Protein AF-A0A7C3N4E6-F1 (afdb_monomer_lite)

Sequence (94 aa):
MPPKPSRKRQWQTMLNRRIRELVELAREIDPEAEANVFEPFEEEDAVLELLVTPEKSDEVYEAVLTRSTQIWWDDGFDIVVWVHEKKPEAVKGE

Secondary structure (DSSP, 8-state):
-PPPHHHHHHHHHHHHHHHHHHHHHHHHH-TT-EEEEESSBTTBSEEEEEEE-GGGHHHHHHHHHHHHHHHHHHH---EEEEEEEPPPP-----

Structure (mmCIF, N/CA/C/O backbone):
data_AF-A0A7C3N4E6-F1
#
_entry.id   AF-A0A7C3N4E6-F1
#
loop_
_atom_site.group_PDB
_atom_site.id
_atom_site.type_symbol
_atom_site.label_atom_id
_atom_site.label_alt_id
_atom_site.label_comp_id
_atom_site.label_asym_id
_atom_site.label_entity_id
_atom_site.label_seq_id
_atom_site.pdbx_PDB_ins_code
_atom_site.Cartn_x
_atom_site.Cartn_y
_atom_site.Cartn_z
_atom_site.occupancy
_atom_site.B_iso_or_equiv
_atom_site.auth_seq_id
_atom_site.auth_comp_id
_atom_site.auth_asym_id
_atom_site.auth_atom_id
_atom_site.pdbx_PDB_model_num
ATOM 1 N N . MET A 1 1 ? 24.422 1.913 -27.893 1.0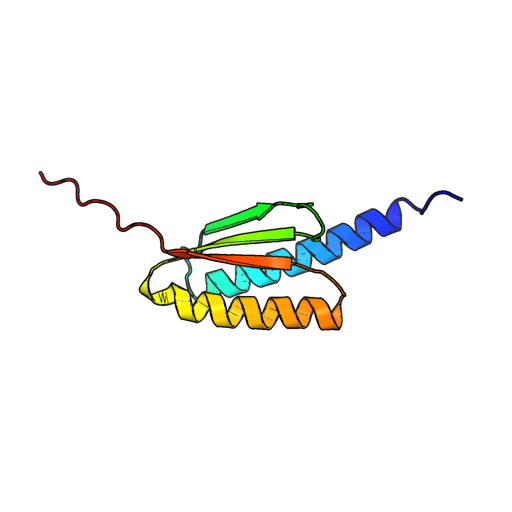0 46.03 1 MET A N 1
ATOM 2 C CA . MET A 1 1 ? 23.024 1.987 -28.374 1.00 46.03 1 MET A CA 1
ATOM 3 C C . MET A 1 1 ? 22.173 2.411 -27.181 1.00 46.03 1 MET A C 1
ATOM 5 O O . MET A 1 1 ? 22.201 1.679 -26.199 1.00 46.03 1 MET A O 1
ATOM 9 N N . PRO A 1 2 ? 21.532 3.593 -27.178 1.00 47.69 2 PRO A N 1
ATOM 10 C CA . PRO A 1 2 ? 20.721 4.018 -26.036 1.00 47.69 2 PRO A CA 1
ATOM 11 C C . PRO A 1 2 ? 19.556 3.030 -25.827 1.00 47.69 2 PRO A C 1
ATOM 13 O O . PRO A 1 2 ? 19.063 2.465 -26.812 1.00 47.69 2 PRO A O 1
ATOM 16 N N . PRO A 1 3 ? 19.127 2.765 -24.579 1.00 51.38 3 PRO A N 1
ATOM 17 C CA . PRO A 1 3 ? 18.025 1.846 -24.321 1.00 51.38 3 PRO A CA 1
ATOM 18 C C . PRO A 1 3 ? 16.760 2.339 -25.033 1.00 51.38 3 PRO A C 1
ATOM 20 O O . PRO A 1 3 ? 16.432 3.525 -25.007 1.00 51.38 3 PRO A O 1
ATOM 23 N N . LYS A 1 4 ? 16.060 1.424 -25.717 1.00 56.69 4 LYS A N 1
ATOM 24 C CA . LYS A 1 4 ? 14.864 1.754 -26.503 1.00 56.69 4 LYS A CA 1
ATOM 25 C C . LYS A 1 4 ? 13.797 2.365 -25.570 1.00 56.69 4 LYS A C 1
ATOM 27 O O . LYS A 1 4 ? 13.415 1.691 -24.611 1.00 56.69 4 LYS A O 1
ATOM 32 N N . PRO A 1 5 ? 13.258 3.567 -25.861 1.00 63.19 5 PRO A N 1
ATOM 33 C CA . PRO A 1 5 ? 12.249 4.257 -25.041 1.00 63.19 5 PRO A CA 1
ATOM 34 C C . PRO A 1 5 ? 11.015 3.414 -24.677 1.00 63.19 5 PRO A C 1
ATOM 36 O O . PRO A 1 5 ? 10.331 3.696 -23.696 1.00 63.19 5 PRO A O 1
ATOM 39 N N . SER A 1 6 ? 10.737 2.358 -25.447 1.00 72.62 6 SER A N 1
ATOM 40 C CA . SER A 1 6 ? 9.658 1.403 -25.195 1.00 72.62 6 SER A CA 1
ATOM 41 C C . SER A 1 6 ? 9.830 0.614 -23.895 1.00 72.62 6 SER A C 1
ATOM 43 O O . SER A 1 6 ? 8.838 0.361 -23.220 1.00 72.62 6 SER A O 1
ATOM 45 N N . ARG A 1 7 ? 11.067 0.264 -23.508 1.00 78.12 7 ARG A N 1
ATOM 46 C CA . ARG A 1 7 ? 11.327 -0.521 -22.289 1.00 78.12 7 ARG A CA 1
ATOM 47 C C . ARG A 1 7 ? 11.032 0.279 -21.026 1.00 78.12 7 ARG A C 1
ATOM 49 O O . ARG A 1 7 ? 10.396 -0.247 -20.126 1.00 78.12 7 ARG A O 1
ATOM 56 N N . LYS A 1 8 ? 11.408 1.563 -21.001 1.00 82.12 8 LYS A N 1
ATOM 57 C CA . LYS A 1 8 ? 11.110 2.460 -19.873 1.00 82.12 8 LYS A CA 1
ATOM 58 C C . LYS A 1 8 ? 9.603 2.663 -19.698 1.00 82.12 8 LYS A C 1
ATOM 60 O O . LYS A 1 8 ? 9.100 2.598 -18.586 1.00 82.12 8 LYS A O 1
ATOM 65 N N . ARG A 1 9 ? 8.867 2.851 -20.801 1.00 86.38 9 ARG A N 1
ATOM 66 C CA . ARG A 1 9 ? 7.398 2.968 -20.760 1.00 86.38 9 ARG A CA 1
ATOM 67 C C . ARG A 1 9 ? 6.725 1.686 -20.278 1.00 86.38 9 ARG A C 1
ATOM 69 O O . ARG A 1 9 ? 5.791 1.761 -19.489 1.00 86.38 9 ARG A O 1
ATOM 76 N N . GLN A 1 10 ? 7.192 0.529 -20.745 1.00 89.06 10 GLN A N 1
ATOM 77 C CA . GLN A 1 10 ? 6.667 -0.763 -20.309 1.00 89.06 10 GLN A CA 1
ATOM 78 C C . GLN A 1 10 ? 6.924 -0.988 -18.817 1.00 89.06 10 GLN A C 1
ATOM 80 O O . GLN A 1 10 ? 5.995 -1.333 -18.100 1.00 89.06 10 GLN A O 1
ATOM 85 N N . TRP A 1 11 ? 8.146 -0.722 -18.354 1.00 90.75 11 TRP A N 1
ATOM 86 C CA . TRP A 1 11 ? 8.514 -0.807 -16.943 1.00 90.75 11 TRP A CA 1
ATOM 87 C C . TRP A 1 11 ? 7.615 0.077 -16.071 1.00 90.75 11 TRP A C 1
ATOM 89 O O . TRP A 1 11 ? 6.940 -0.430 -15.184 1.00 90.75 11 TRP A O 1
ATOM 99 N N . GLN A 1 12 ? 7.459 1.353 -16.439 1.00 91.62 12 GLN A N 1
ATOM 100 C CA . GLN A 1 12 ? 6.575 2.288 -15.737 1.00 91.62 12 GLN A CA 1
ATOM 101 C C . GLN A 1 12 ? 5.106 1.839 -15.738 1.00 91.62 12 GLN A C 1
ATOM 103 O O . GLN A 1 12 ? 4.376 2.068 -14.779 1.00 91.62 12 GLN A O 1
ATOM 108 N N . THR A 1 13 ? 4.644 1.215 -16.823 1.00 94.38 13 THR A N 1
ATOM 109 C CA . THR A 1 13 ? 3.272 0.689 -16.910 1.00 94.38 13 THR A CA 1
ATOM 110 C C . THR A 1 13 ? 3.070 -0.480 -15.947 1.00 94.38 13 THR A C 1
ATOM 112 O O . THR A 1 13 ? 2.016 -0.583 -15.325 1.00 94.38 13 THR A O 1
ATOM 115 N N . MET A 1 14 ? 4.071 -1.354 -15.820 1.00 95.12 14 MET A N 1
ATOM 116 C CA . MET A 1 14 ? 4.030 -2.483 -14.892 1.00 95.12 14 MET A CA 1
ATOM 117 C C . MET A 1 14 ? 4.105 -2.007 -13.436 1.00 95.12 14 MET A C 1
ATOM 119 O O . MET A 1 14 ? 3.268 -2.432 -12.647 1.00 95.12 14 MET A O 1
ATOM 123 N N . LEU A 1 15 ? 4.990 -1.054 -13.116 1.00 95.44 15 LEU A N 1
ATOM 124 C CA . LEU A 1 15 ? 5.071 -0.440 -11.786 1.00 95.44 15 LEU A CA 1
ATOM 125 C C . LEU A 1 15 ? 3.725 0.172 -11.371 1.00 95.44 15 LEU A C 1
ATOM 127 O O . LEU A 1 15 ? 3.153 -0.202 -10.352 1.00 95.44 15 LEU A O 1
ATOM 131 N N . ASN A 1 16 ? 3.148 1.019 -12.230 1.00 96.19 16 ASN A N 1
ATOM 132 C CA . ASN A 1 16 ? 1.842 1.640 -11.985 1.00 96.19 16 ASN A CA 1
ATOM 133 C C . ASN A 1 16 ? 0.727 0.611 -11.753 1.00 96.19 16 ASN A C 1
ATOM 135 O O . ASN A 1 16 ? -0.202 0.858 -10.984 1.00 96.19 16 ASN A O 1
ATOM 139 N N . ARG A 1 17 ? 0.781 -0.538 -12.439 1.00 97.19 17 ARG A N 1
ATOM 140 C CA . ARG A 1 17 ? -0.189 -1.617 -12.231 1.00 97.19 17 ARG A CA 1
ATOM 141 C C . ARG A 1 17 ? -0.064 -2.197 -10.823 1.00 97.19 17 ARG A C 1
ATOM 143 O O . ARG A 1 17 ? -1.088 -2.442 -10.199 1.00 97.19 17 ARG A O 1
ATOM 150 N N . ARG A 1 18 ? 1.160 -2.400 -10.336 1.00 97.56 18 ARG A N 1
ATOM 151 C CA . ARG A 1 18 ? 1.415 -2.940 -8.994 1.00 97.56 18 ARG A CA 1
ATOM 152 C C . ARG A 1 18 ? 1.074 -1.959 -7.889 1.00 97.56 18 ARG A C 1
ATOM 154 O O . ARG A 1 18 ? 0.452 -2.351 -6.914 1.00 97.56 18 ARG A O 1
ATOM 161 N N . ILE A 1 19 ? 1.353 -0.678 -8.089 1.00 97.56 19 ILE A N 1
ATOM 162 C CA . ILE A 1 19 ? 0.928 0.362 -7.150 1.00 97.56 19 ILE A CA 1
ATOM 163 C C . ILE A 1 19 ? -0.599 0.416 -7.058 1.00 97.56 19 ILE A C 1
ATOM 165 O O . ILE A 1 19 ? -1.143 0.426 -5.959 1.00 97.56 19 ILE A O 1
ATOM 169 N N . ARG A 1 20 ? -1.313 0.382 -8.193 1.00 98.00 20 ARG A N 1
ATOM 170 C CA . ARG A 1 20 ? -2.786 0.324 -8.179 1.00 98.00 20 ARG A CA 1
ATOM 171 C C . ARG A 1 20 ? -3.314 -0.895 -7.446 1.00 98.00 20 ARG A C 1
ATOM 173 O O . ARG A 1 20 ? -4.261 -0.756 -6.691 1.00 98.00 20 ARG A O 1
ATOM 180 N N . GLU A 1 21 ? -2.690 -2.047 -7.647 1.00 98.12 21 GLU A N 1
ATOM 181 C CA . GLU A 1 21 ? -3.058 -3.277 -6.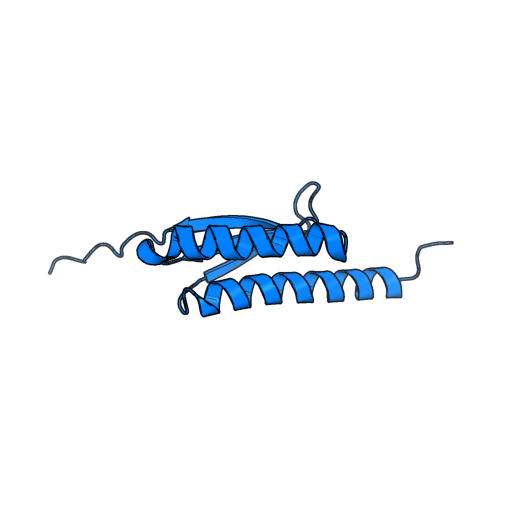954 1.00 98.12 21 GLU A CA 1
ATOM 182 C C . GLU A 1 21 ? -2.925 -3.144 -5.427 1.00 98.12 21 GLU A C 1
ATOM 184 O O . GLU A 1 21 ? -3.827 -3.549 -4.700 1.00 98.12 21 GLU A O 1
ATOM 189 N N . LEU A 1 22 ? -1.852 -2.515 -4.936 1.00 98.38 22 LEU A N 1
ATOM 190 C CA . LEU A 1 22 ? -1.682 -2.237 -3.505 1.00 98.38 22 LEU A CA 1
ATOM 191 C C . LEU A 1 22 ? -2.712 -1.223 -2.976 1.00 98.38 22 LEU A C 1
ATOM 193 O O . LEU A 1 22 ? -3.244 -1.401 -1.883 1.00 98.38 22 LEU A O 1
ATOM 197 N N . VAL A 1 23 ? -3.028 -0.184 -3.755 1.00 98.31 23 VAL A N 1
ATOM 198 C CA . VAL A 1 23 ? -4.056 0.814 -3.400 1.00 98.31 23 VAL A CA 1
ATOM 199 C C . VAL A 1 23 ? -5.454 0.192 -3.363 1.00 98.31 23 VAL A C 1
ATOM 201 O O . VAL A 1 23 ? -6.240 0.500 -2.471 1.00 98.31 23 VAL A O 1
ATOM 204 N N . GLU A 1 24 ? -5.783 -0.660 -4.333 1.00 98.44 24 GLU A N 1
ATOM 205 C CA . GLU A 1 24 ? -7.057 -1.382 -4.386 1.00 98.44 24 GLU A CA 1
ATOM 206 C C . GLU A 1 24 ? -7.187 -2.321 -3.185 1.00 98.44 24 GLU A C 1
ATOM 208 O O . GLU A 1 24 ? -8.202 -2.263 -2.499 1.00 98.44 24 GLU A O 1
ATOM 213 N N . LEU A 1 25 ? -6.132 -3.070 -2.851 1.00 98.44 25 LEU A N 1
ATOM 214 C CA . LEU A 1 25 ? -6.102 -3.929 -1.666 1.00 98.44 25 LEU A CA 1
ATOM 215 C C . LEU A 1 25 ? -6.335 -3.145 -0.365 1.00 98.44 25 LEU A C 1
ATOM 217 O O . LEU A 1 25 ? -7.142 -3.556 0.466 1.00 98.44 25 LEU A O 1
ATOM 221 N N . ALA A 1 26 ? -5.676 -1.994 -0.196 1.00 98.25 26 ALA A N 1
ATOM 222 C CA . ALA A 1 26 ? -5.905 -1.137 0.967 1.00 98.25 26 ALA A CA 1
ATOM 223 C C . ALA A 1 26 ? -7.370 -0.671 1.048 1.00 98.25 26 ALA A C 1
ATOM 225 O O . ALA A 1 26 ? -7.964 -0.690 2.123 1.00 98.25 26 ALA A O 1
ATOM 226 N N . ARG A 1 27 ? -7.975 -0.319 -0.095 1.00 98.19 27 ARG A N 1
ATOM 227 C CA . ARG A 1 27 ? -9.370 0.144 -0.188 1.00 98.19 27 ARG A CA 1
ATOM 228 C C . ARG A 1 27 ? -10.418 -0.951 -0.035 1.00 98.19 27 ARG A C 1
ATOM 230 O O . ARG A 1 27 ? -11.552 -0.661 0.334 1.00 98.19 27 ARG A O 1
AT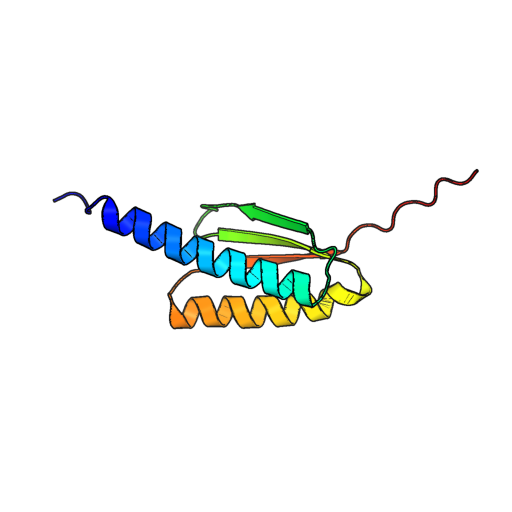OM 237 N N . GLU A 1 28 ? -10.070 -2.198 -0.326 1.00 98.38 28 GLU A N 1
ATOM 238 C CA . GLU A 1 28 ? -10.930 -3.346 -0.029 1.00 98.38 28 GLU A CA 1
ATOM 239 C C . GLU A 1 28 ? -11.088 -3.548 1.486 1.00 98.38 28 GLU A C 1
ATOM 241 O O . GLU A 1 28 ? -12.157 -3.955 1.942 1.00 98.38 28 GLU A O 1
ATOM 246 N N . ILE A 1 29 ? -10.047 -3.225 2.260 1.00 98.12 29 ILE A N 1
ATOM 247 C CA . ILE A 1 29 ? -10.019 -3.356 3.723 1.00 98.12 29 ILE A CA 1
ATOM 248 C C . ILE A 1 29 ? -10.582 -2.101 4.409 1.00 98.12 29 ILE A C 1
ATOM 250 O O . ILE A 1 29 ? -11.417 -2.211 5.313 1.00 98.12 29 ILE A O 1
ATOM 254 N N . ASP A 1 30 ? -10.142 -0.921 3.968 1.00 97.56 30 ASP A N 1
ATOM 255 C CA . ASP A 1 30 ? -10.627 0.392 4.396 1.00 97.56 30 ASP A CA 1
ATOM 256 C C . ASP A 1 30 ? -11.060 1.214 3.167 1.00 97.56 30 ASP A C 1
ATOM 258 O O . ASP A 1 30 ? -10.226 1.853 2.522 1.00 97.56 30 ASP A O 1
ATOM 262 N N . PRO A 1 31 ? -12.364 1.250 2.830 1.00 96.81 31 PRO A N 1
ATOM 263 C CA . PRO A 1 31 ? -12.874 2.007 1.684 1.00 96.81 31 PRO A CA 1
ATOM 264 C C . PRO A 1 31 ? -12.552 3.505 1.708 1.00 96.81 31 PRO A C 1
ATOM 266 O O . PRO A 1 31 ? -12.590 4.151 0.656 1.00 96.81 31 PRO A O 1
ATOM 269 N N . GLU A 1 32 ? -12.245 4.064 2.881 1.00 94.50 32 GLU A N 1
ATOM 270 C CA . GLU A 1 32 ? -11.867 5.465 3.040 1.00 94.50 32 GLU A CA 1
ATOM 271 C C . GLU A 1 32 ? -10.352 5.686 2.932 1.00 94.50 32 GLU A C 1
ATOM 273 O O . GLU A 1 32 ? -9.910 6.831 3.047 1.00 94.50 32 GLU A O 1
ATOM 278 N N . ALA A 1 33 ? -9.555 4.643 2.683 1.00 96.94 33 ALA A N 1
ATOM 279 C CA . ALA A 1 33 ? -8.105 4.739 2.581 1.00 96.94 33 ALA A CA 1
ATOM 280 C C . ALA A 1 33 ? -7.665 5.775 1.531 1.00 96.94 33 ALA A C 1
ATOM 282 O O . ALA A 1 33 ? -7.990 5.703 0.332 1.00 96.94 33 ALA A O 1
ATOM 283 N N . GLU A 1 34 ? -6.867 6.734 1.991 1.00 97.50 34 GLU A N 1
ATOM 284 C CA . GLU A 1 34 ? -6.204 7.722 1.148 1.00 97.50 34 GLU A CA 1
ATOM 285 C C . GLU A 1 34 ? -4.814 7.207 0.788 1.00 97.50 34 GLU A C 1
ATOM 287 O O . GLU A 1 34 ? -4.130 6.624 1.623 1.00 97.50 34 GLU A O 1
ATOM 292 N N . ALA A 1 35 ? -4.402 7.410 -0.461 1.00 97.06 35 ALA A N 1
ATOM 293 C CA . ALA A 1 35 ? -3.136 6.905 -0.972 1.00 97.06 35 ALA A CA 1
ATOM 294 C C . ALA A 1 35 ? -2.347 8.030 -1.640 1.00 97.06 35 ALA A C 1
ATOM 296 O O . ALA A 1 35 ? -2.842 8.648 -2.588 1.00 97.06 35 ALA A O 1
ATOM 297 N N . ASN A 1 36 ? -1.115 8.240 -1.184 1.00 96.62 36 ASN A N 1
ATOM 298 C CA . ASN A 1 36 ? -0.129 9.096 -1.831 1.00 96.62 36 ASN A CA 1
ATOM 299 C C . ASN A 1 36 ? 0.984 8.221 -2.405 1.00 96.62 36 ASN A C 1
ATOM 301 O O . ASN A 1 36 ? 1.462 7.291 -1.761 1.00 96.62 36 ASN A O 1
ATOM 305 N N . VAL A 1 37 ? 1.385 8.521 -3.637 1.00 95.94 37 VAL A N 1
ATOM 306 C CA . VAL A 1 37 ? 2.402 7.756 -4.359 1.00 95.94 37 VAL A CA 1
ATOM 307 C C . VAL A 1 37 ? 3.547 8.688 -4.721 1.00 95.94 37 VAL A C 1
ATOM 309 O O . VAL A 1 37 ? 3.324 9.732 -5.341 1.00 95.94 37 VAL A O 1
ATOM 312 N N . PHE A 1 38 ? 4.765 8.297 -4.360 1.00 93.00 38 PHE A N 1
ATOM 313 C CA . PHE A 1 38 ? 5.986 9.041 -4.651 1.00 93.00 38 PHE A CA 1
ATOM 314 C C . PHE A 1 38 ? 6.883 8.207 -5.572 1.00 93.00 38 PHE A C 1
ATOM 316 O O . PHE A 1 38 ? 7.334 7.129 -5.192 1.00 93.00 38 PHE A O 1
ATOM 323 N N . GLU A 1 39 ? 7.118 8.701 -6.794 1.00 87.31 39 GLU A N 1
ATOM 324 C CA . GLU A 1 39 ? 7.854 7.995 -7.851 1.00 87.31 39 GLU A CA 1
ATOM 325 C C . GLU A 1 39 ? 8.735 8.945 -8.692 1.00 87.31 39 GLU A C 1
ATOM 327 O O . GLU A 1 39 ? 8.233 9.965 -9.186 1.00 87.31 39 GLU A O 1
ATOM 332 N N . PRO A 1 40 ? 10.001 8.580 -8.987 1.00 80.88 40 PRO A N 1
ATOM 333 C CA . PRO A 1 40 ? 10.845 7.668 -8.204 1.00 80.88 40 PRO A CA 1
ATOM 334 C C . PRO A 1 40 ? 11.189 8.297 -6.841 1.00 80.88 40 PRO A C 1
ATOM 336 O O . PRO A 1 40 ? 11.206 9.527 -6.725 1.00 80.88 40 PRO A O 1
ATOM 339 N N . PHE A 1 41 ? 11.490 7.482 -5.832 1.00 77.62 41 PHE A N 1
ATOM 340 C CA . PHE A 1 41 ? 11.885 7.955 -4.504 1.00 77.62 41 PHE A CA 1
ATOM 341 C C . PHE A 1 41 ? 13.226 7.326 -4.124 1.00 77.62 41 PHE A C 1
ATOM 343 O O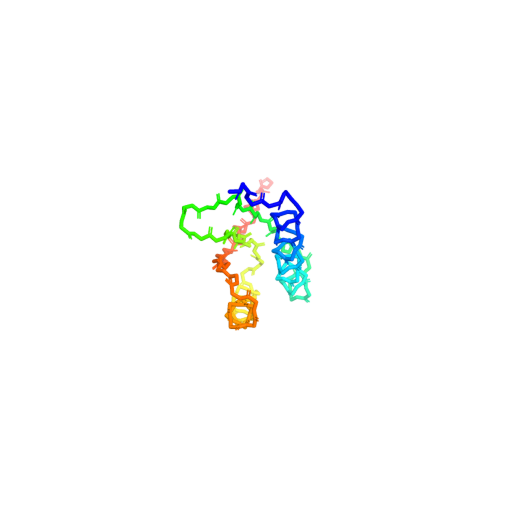 . PHE A 1 41 ? 13.337 6.116 -4.152 1.00 77.62 41 PHE A O 1
ATOM 350 N N . GLU A 1 42 ? 14.235 8.155 -3.841 1.00 83.75 42 GLU A N 1
ATOM 351 C CA . GLU A 1 42 ? 15.602 7.737 -3.479 1.00 83.75 42 GLU A CA 1
ATOM 352 C C . GLU A 1 42 ? 16.178 6.559 -4.299 1.00 83.75 42 GLU A C 1
ATOM 354 O O . GLU A 1 42 ? 16.533 6.758 -5.469 1.00 83.75 42 GLU A O 1
ATOM 359 N N . GLU A 1 43 ? 16.338 5.385 -3.678 1.00 87.12 43 GLU A N 1
ATOM 360 C CA . GLU A 1 43 ? 16.887 4.160 -4.283 1.00 87.12 43 GLU A CA 1
ATOM 361 C C . GLU A 1 43 ? 15.786 3.161 -4.680 1.00 87.12 43 GLU A C 1
ATOM 363 O O . GLU A 1 43 ? 16.061 2.192 -5.391 1.00 87.12 43 GLU A O 1
ATOM 368 N N . GLU A 1 44 ? 14.549 3.420 -4.262 1.00 90.31 44 GLU A N 1
ATOM 369 C CA . GLU A 1 44 ? 13.376 2.591 -4.478 1.00 90.31 44 GLU A CA 1
ATOM 370 C C . GLU A 1 44 ? 12.630 2.950 -5.770 1.00 90.31 44 GLU A C 1
ATOM 372 O O . GLU A 1 44 ? 12.738 4.046 -6.340 1.00 90.31 44 GLU A O 1
ATOM 377 N N . ASP A 1 45 ? 11.805 2.013 -6.238 1.00 92.69 45 ASP A N 1
ATOM 378 C CA . ASP A 1 45 ? 10.980 2.253 -7.418 1.00 92.69 45 ASP A CA 1
ATOM 379 C C . ASP A 1 45 ? 9.795 3.166 -7.086 1.00 92.69 45 ASP A C 1
ATOM 381 O O . ASP A 1 45 ? 9.417 4.007 -7.911 1.00 92.69 45 ASP A O 1
ATOM 385 N N . ALA A 1 46 ? 9.221 3.017 -5.885 1.00 95.75 46 ALA A N 1
ATOM 386 C CA . ALA A 1 46 ? 8.130 3.846 -5.383 1.00 95.75 46 ALA A CA 1
ATOM 387 C C . ALA A 1 46 ? 7.974 3.777 -3.854 1.00 95.75 46 ALA A C 1
ATOM 389 O O . ALA A 1 46 ? 8.252 2.753 -3.231 1.00 95.75 46 ALA A O 1
ATOM 390 N N . VAL A 1 47 ? 7.393 4.830 -3.275 1.00 96.50 47 VAL A N 1
ATOM 391 C CA . VAL A 1 47 ? 6.802 4.795 -1.927 1.00 96.50 47 VAL A CA 1
ATOM 392 C C . VAL A 1 47 ? 5.290 4.963 -2.043 1.00 96.50 47 VAL A C 1
ATOM 394 O O . VAL A 1 47 ? 4.809 5.909 -2.674 1.00 96.50 47 VAL A O 1
ATOM 397 N N . LEU A 1 48 ? 4.546 4.052 -1.420 1.00 97.44 48 LEU A N 1
ATOM 398 C CA . LEU A 1 48 ? 3.104 4.132 -1.227 1.00 97.44 48 LEU A CA 1
ATOM 399 C C . LEU A 1 48 ? 2.814 4.482 0.235 1.00 97.44 48 LEU A C 1
ATOM 401 O O . LEU A 1 48 ? 2.994 3.658 1.129 1.00 97.44 48 LEU A O 1
ATOM 405 N N . GLU A 1 49 ? 2.335 5.697 0.462 1.00 97.81 49 GLU A N 1
ATOM 406 C CA . GLU A 1 49 ? 1.846 6.151 1.760 1.00 97.81 49 GLU A CA 1
ATOM 407 C C . GLU A 1 49 ? 0.321 5.999 1.807 1.00 97.81 49 GLU A C 1
ATOM 409 O O . GLU A 1 49 ? -0.392 6.481 0.924 1.00 97.81 49 GLU A O 1
ATOM 414 N N . LEU A 1 50 ? -0.178 5.332 2.843 1.00 98.00 50 LEU A N 1
ATOM 415 C CA . LEU A 1 50 ? -1.591 5.065 3.076 1.00 98.00 50 LEU A CA 1
ATOM 416 C C . LEU A 1 50 ? -2.038 5.733 4.375 1.00 98.00 50 LEU A C 1
ATOM 418 O O . LEU A 1 50 ? -1.438 5.500 5.423 1.00 98.00 50 LEU A O 1
ATOM 422 N N . LEU A 1 51 ? -3.116 6.516 4.319 1.00 97.88 51 LEU A N 1
ATOM 423 C CA . LEU A 1 51 ? -3.818 6.994 5.509 1.00 97.88 51 LEU A CA 1
ATOM 424 C C . LEU A 1 51 ? -5.128 6.231 5.669 1.00 97.88 51 LEU A C 1
ATOM 426 O O . LEU A 1 51 ? -6.006 6.315 4.805 1.00 97.88 51 LEU A O 1
ATOM 430 N N . VAL A 1 52 ? -5.265 5.524 6.785 1.00 97.44 52 VAL A N 1
ATOM 431 C CA . VAL A 1 52 ? -6.368 4.587 7.041 1.00 97.44 52 VAL A CA 1
ATOM 432 C C . VAL A 1 52 ? -7.019 4.827 8.395 1.00 97.44 52 VAL A C 1
ATOM 434 O O . VAL A 1 52 ? -6.452 5.504 9.260 1.00 97.44 52 VAL A O 1
ATOM 437 N N . THR A 1 53 ? -8.223 4.301 8.597 1.00 95.62 53 THR A N 1
ATOM 438 C CA . THR A 1 53 ? -8.861 4.358 9.916 1.00 95.62 53 THR A CA 1
ATOM 439 C C . THR A 1 53 ? -8.046 3.556 10.944 1.00 95.62 53 THR A C 1
ATOM 441 O O . THR A 1 53 ? -7.494 2.503 10.605 1.00 95.62 53 THR A O 1
ATOM 444 N N . PRO A 1 54 ? -7.950 4.015 12.209 1.00 95.25 54 PRO A N 1
ATOM 445 C CA . PRO A 1 54 ? -7.159 3.331 13.235 1.00 95.25 54 PRO A CA 1
ATOM 446 C C . PRO A 1 54 ? -7.525 1.852 13.404 1.00 95.25 54 PRO A C 1
ATOM 448 O O . PRO A 1 54 ? -6.654 1.001 13.552 1.00 95.25 54 PRO A O 1
ATOM 451 N N . GLU A 1 55 ? -8.812 1.516 13.295 1.00 95.38 55 GLU A N 1
ATOM 452 C CA . GLU A 1 55 ? -9.317 0.146 13.444 1.00 95.38 55 GLU A CA 1
ATOM 453 C C . GLU A 1 55 ? -8.848 -0.796 12.326 1.00 95.38 55 GLU A C 1
ATOM 455 O O . GLU A 1 55 ? -8.947 -2.015 12.468 1.00 95.38 55 GLU A O 1
ATOM 460 N N . LYS A 1 56 ? -8.382 -0.234 11.206 1.00 97.06 56 LYS A N 1
ATOM 461 C CA . LYS A 1 56 ? -7.954 -0.956 10.006 1.00 97.06 56 LYS A CA 1
ATOM 462 C C . LYS A 1 56 ? -6.452 -0.905 9.763 1.00 97.06 56 LYS A C 1
ATOM 464 O O . LYS A 1 56 ? -5.976 -1.643 8.906 1.00 97.06 56 LYS A O 1
ATOM 469 N N . SER A 1 57 ? -5.714 -0.109 10.536 1.00 96.00 57 SER A N 1
ATOM 470 C CA . SER A 1 57 ? -4.271 0.113 10.386 1.00 96.00 57 SER A CA 1
ATOM 471 C C . SER A 1 57 ? -3.467 -1.185 10.277 1.00 96.00 57 SER A C 1
ATOM 473 O O . SER A 1 57 ? -2.821 -1.424 9.256 1.00 96.00 57 SER A O 1
ATOM 475 N N . ASP A 1 58 ? -3.586 -2.070 11.269 1.00 97.00 58 ASP A N 1
ATOM 476 C CA . ASP A 1 58 ? -2.833 -3.330 11.307 1.00 97.00 58 ASP A CA 1
ATOM 477 C C . ASP A 1 58 ? -3.234 -4.280 10.166 1.00 97.00 58 ASP A C 1
ATOM 479 O O . ASP A 1 58 ? -2.383 -4.904 9.533 1.00 97.00 58 ASP A O 1
ATOM 483 N N . GLU A 1 59 ? -4.537 -4.373 9.873 1.00 98.19 59 GLU A N 1
ATOM 484 C CA . GLU A 1 59 ? -5.074 -5.240 8.815 1.00 98.19 59 GLU A CA 1
ATOM 485 C C . GLU A 1 59 ? -4.575 -4.796 7.430 1.00 98.19 59 GLU A C 1
ATOM 487 O O . GLU A 1 59 ? -4.130 -5.625 6.631 1.00 98.19 59 GLU A O 1
ATOM 492 N N . VAL A 1 60 ? -4.591 -3.485 7.164 1.00 98.12 60 VAL A N 1
ATOM 493 C CA . VAL A 1 60 ? -4.060 -2.902 5.925 1.00 98.12 60 VAL A CA 1
ATOM 494 C C . VAL A 1 60 ? -2.549 -3.092 5.845 1.00 98.12 60 VAL A C 1
ATOM 496 O O . VAL A 1 60 ? -2.055 -3.518 4.801 1.00 98.12 60 VAL A O 1
ATOM 499 N N . TYR A 1 61 ? -1.813 -2.808 6.922 1.00 97.69 61 TYR A N 1
ATOM 500 C CA . TYR A 1 61 ? -0.357 -2.936 6.939 1.00 97.69 61 TYR A CA 1
ATOM 501 C C . TYR A 1 61 ? 0.089 -4.352 6.575 1.00 97.69 61 TYR A C 1
ATOM 503 O O . TYR A 1 61 ? 0.857 -4.522 5.628 1.00 97.69 61 TYR A O 1
ATOM 511 N N . GLU A 1 62 ? -0.443 -5.371 7.248 1.00 98.25 62 GLU A N 1
ATOM 512 C CA . GLU A 1 62 ? -0.057 -6.764 7.002 1.00 98.25 62 GLU A CA 1
ATOM 513 C C . GLU A 1 62 ? -0.414 -7.226 5.582 1.00 98.25 62 GLU A C 1
ATOM 515 O O . GLU A 1 62 ? 0.401 -7.864 4.901 1.00 98.25 62 GLU A O 1
ATOM 520 N N . ALA A 1 63 ? -1.609 -6.876 5.093 1.00 98.31 63 ALA A N 1
ATOM 521 C CA . ALA A 1 63 ? -2.052 -7.260 3.756 1.00 98.31 63 ALA A CA 1
ATOM 522 C C . ALA A 1 63 ? -1.192 -6.610 2.660 1.00 98.31 63 ALA A C 1
ATOM 524 O O . ALA A 1 63 ? -0.708 -7.294 1.749 1.00 98.31 63 ALA A O 1
ATOM 525 N N . VAL A 1 64 ? -0.969 -5.298 2.761 1.00 98.00 64 VAL A N 1
ATOM 526 C CA . VAL A 1 64 ? -0.234 -4.527 1.753 1.00 98.00 64 VAL A CA 1
ATOM 527 C C . VAL A 1 64 ? 1.261 -4.856 1.801 1.00 98.00 64 VAL A C 1
ATOM 529 O O . VAL A 1 64 ? 1.855 -5.042 0.740 1.00 98.00 64 VAL A O 1
ATOM 532 N N . LEU A 1 65 ? 1.856 -5.040 2.987 1.00 97.62 65 LEU A N 1
ATOM 533 C CA . LEU A 1 65 ? 3.251 -5.479 3.143 1.00 97.62 65 LEU A CA 1
ATOM 534 C C . LEU A 1 65 ? 3.485 -6.879 2.563 1.00 97.62 65 LEU A C 1
ATOM 536 O O . LEU A 1 65 ? 4.478 -7.131 1.871 1.00 97.62 65 LEU A O 1
ATOM 540 N N . THR A 1 66 ? 2.560 -7.807 2.821 1.00 98.19 66 THR A N 1
ATOM 541 C CA . THR A 1 66 ? 2.635 -9.156 2.249 1.00 98.19 66 THR A CA 1
ATOM 542 C C . T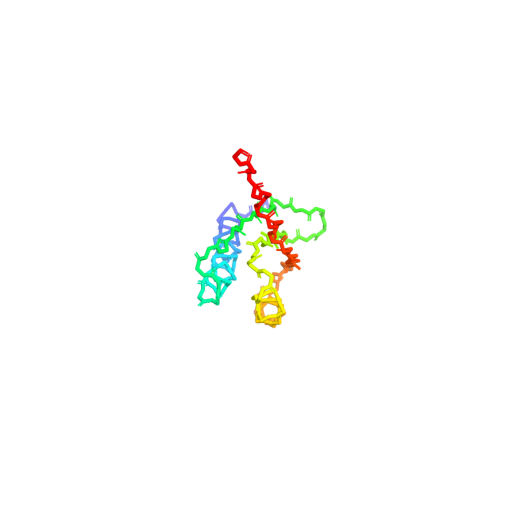HR A 1 66 ? 2.614 -9.083 0.725 1.00 98.19 66 THR A C 1
ATOM 544 O O . THR A 1 66 ? 3.411 -9.748 0.053 1.00 98.19 66 THR A O 1
ATOM 547 N N . ARG A 1 67 ? 1.728 -8.255 0.158 1.00 98.19 67 ARG A N 1
ATOM 548 C CA . ARG A 1 67 ? 1.601 -8.141 -1.294 1.00 98.19 67 ARG A CA 1
ATOM 549 C C . ARG A 1 67 ? 2.775 -7.400 -1.935 1.00 98.19 67 ARG A C 1
ATOM 551 O O . ARG A 1 67 ? 3.229 -7.839 -2.990 1.00 98.19 67 ARG A O 1
ATOM 558 N N . SER A 1 68 ? 3.301 -6.344 -1.312 1.00 97.50 68 SER A N 1
ATOM 559 C CA . SER A 1 68 ? 4.479 -5.624 -1.820 1.00 97.50 68 SER A CA 1
ATOM 560 C C . SER A 1 68 ? 5.711 -6.526 -1.849 1.00 97.50 68 SER A C 1
ATOM 562 O O . SER A 1 68 ? 6.418 -6.572 -2.854 1.00 97.50 68 SER A O 1
ATOM 564 N N . THR A 1 69 ? 5.892 -7.357 -0.820 1.00 97.56 69 THR A N 1
ATOM 565 C CA . THR A 1 69 ? 6.957 -8.366 -0.791 1.00 97.56 69 THR A CA 1
ATOM 566 C C . THR A 1 69 ? 6.822 -9.347 -1.958 1.00 97.56 69 THR A C 1
ATOM 568 O O . THR A 1 69 ? 7.804 -9.644 -2.631 1.00 97.56 69 THR A O 1
ATOM 571 N N . GLN A 1 70 ? 5.613 -9.841 -2.247 1.00 97.94 70 GLN A N 1
ATOM 572 C CA . GLN A 1 70 ? 5.385 -10.728 -3.398 1.00 97.94 70 GLN A CA 1
ATOM 573 C C . GLN A 1 70 ? 5.691 -10.042 -4.733 1.00 97.94 70 GLN A C 1
ATOM 575 O O . GLN A 1 70 ? 6.302 -10.654 -5.601 1.00 97.94 70 GLN A O 1
ATOM 580 N N . ILE A 1 71 ? 5.312 -8.772 -4.890 1.00 97.56 71 ILE A N 1
ATOM 581 C CA . ILE A 1 71 ? 5.626 -7.978 -6.085 1.00 97.56 71 ILE A CA 1
ATOM 582 C C . ILE A 1 71 ? 7.141 -7.870 -6.293 1.00 97.56 71 ILE A C 1
ATOM 584 O O . ILE A 1 71 ? 7.614 -8.011 -7.424 1.00 97.56 71 ILE A O 1
ATOM 588 N N . TRP A 1 72 ? 7.900 -7.680 -5.213 1.00 96.19 72 TRP A N 1
ATOM 589 C CA . TRP A 1 72 ? 9.356 -7.666 -5.278 1.00 96.19 72 TRP A CA 1
ATOM 590 C C . TRP A 1 72 ? 9.923 -9.010 -5.758 1.00 96.19 72 TRP A C 1
ATOM 592 O O . TRP A 1 72 ? 10.767 -9.034 -6.651 1.00 96.19 72 TRP A O 1
ATOM 602 N N . TRP A 1 73 ? 9.413 -10.137 -5.252 1.00 97.00 73 TRP A N 1
ATOM 603 C CA . TRP A 1 73 ? 9.840 -11.469 -5.704 1.00 97.00 73 TRP A CA 1
ATOM 604 C C . TRP A 1 73 ? 9.450 -11.788 -7.153 1.00 97.00 73 TRP A C 1
ATOM 606 O O . TRP A 1 73 ? 10.251 -12.375 -7.882 1.00 97.00 73 TRP A O 1
ATOM 616 N N . ASP A 1 74 ? 8.231 -11.431 -7.559 1.00 95.75 74 ASP A N 1
ATOM 617 C CA . ASP A 1 74 ? 7.661 -11.821 -8.853 1.00 95.75 74 ASP A CA 1
ATOM 618 C C . ASP A 1 74 ? 8.162 -10.932 -10.000 1.00 95.75 74 ASP A C 1
ATOM 620 O O . ASP A 1 74 ? 8.531 -11.429 -11.069 1.00 95.75 74 ASP A O 1
ATOM 624 N N . ASP A 1 75 ? 8.179 -9.616 -9.781 1.00 93.50 75 ASP A N 1
ATOM 625 C CA . ASP A 1 75 ? 8.424 -8.619 -10.826 1.00 93.50 75 ASP A CA 1
ATOM 626 C C . ASP A 1 75 ? 9.696 -7.790 -10.597 1.00 93.50 75 ASP A C 1
ATOM 628 O O . ASP A 1 75 ? 10.144 -7.098 -11.516 1.00 93.50 75 ASP A O 1
ATOM 632 N N . GLY A 1 76 ? 10.288 -7.859 -9.400 1.00 94.62 76 GLY A N 1
ATOM 633 C CA . GLY A 1 76 ? 11.497 -7.116 -9.044 1.00 94.62 76 GLY A CA 1
ATOM 634 C C . GLY A 1 76 ? 11.266 -5.645 -8.709 1.00 94.62 76 GLY A C 1
ATOM 635 O O . GLY A 1 76 ? 12.240 -4.900 -8.716 1.00 94.62 76 GLY A O 1
ATOM 636 N N . PHE A 1 77 ? 10.021 -5.221 -8.456 1.00 96.06 77 PHE A N 1
ATOM 637 C CA . PHE A 1 77 ? 9.731 -3.843 -8.050 1.00 96.06 77 PHE A CA 1
ATOM 638 C C . PHE A 1 77 ? 9.906 -3.662 -6.547 1.00 96.06 77 PHE A C 1
ATOM 640 O O . PHE A 1 77 ? 9.262 -4.369 -5.769 1.00 96.06 77 PHE A O 1
ATOM 647 N N . ASP A 1 78 ? 10.725 -2.692 -6.155 1.00 95.38 78 ASP A N 1
ATOM 648 C CA . ASP A 1 78 ? 10.891 -2.294 -4.759 1.00 95.38 78 ASP A CA 1
ATOM 649 C C . ASP A 1 78 ? 9.921 -1.155 -4.418 1.00 95.38 78 ASP A C 1
ATOM 651 O O . ASP A 1 78 ? 10.155 0.012 -4.744 1.00 95.38 78 ASP A O 1
ATOM 655 N N . ILE A 1 79 ? 8.770 -1.521 -3.844 1.00 96.75 79 ILE A N 1
ATOM 656 C CA . ILE A 1 79 ? 7.712 -0.586 -3.449 1.00 96.75 79 ILE A CA 1
ATOM 657 C C . ILE A 1 79 ? 7.619 -0.578 -1.926 1.00 96.75 79 ILE A C 1
ATOM 659 O O . ILE A 1 79 ? 7.082 -1.512 -1.320 1.00 96.75 79 ILE A O 1
ATOM 663 N N . VAL A 1 80 ? 8.090 0.501 -1.312 1.00 95.19 80 VAL A N 1
ATOM 664 C CA . VAL A 1 80 ? 7.989 0.705 0.135 1.00 95.19 80 VAL A CA 1
ATOM 665 C C . VAL A 1 80 ? 6.569 1.125 0.493 1.00 95.19 80 VAL A C 1
ATOM 667 O O . VAL A 1 80 ? 5.956 1.949 -0.183 1.00 95.19 80 VAL A O 1
ATOM 670 N N . VAL A 1 81 ? 6.038 0.554 1.573 1.00 96.06 81 VAL A N 1
ATOM 671 C CA . VAL A 1 81 ? 4.670 0.795 2.040 1.00 96.06 81 VAL A CA 1
ATOM 672 C C . VAL A 1 81 ? 4.723 1.431 3.419 1.00 96.06 81 VAL A C 1
ATOM 674 O O . VAL A 1 81 ? 5.255 0.833 4.356 1.00 96.06 81 VAL A O 1
ATOM 677 N N . TRP A 1 82 ? 4.135 2.615 3.555 1.00 96.69 82 TRP A N 1
ATOM 678 C CA . TRP A 1 82 ? 3.928 3.284 4.836 1.00 96.69 82 TRP A CA 1
ATOM 679 C C . TRP A 1 82 ? 2.439 3.376 5.126 1.00 96.69 82 TRP A C 1
ATOM 681 O O . TRP A 1 82 ? 1.671 3.858 4.301 1.00 96.69 82 TRP A O 1
ATOM 691 N N . VAL A 1 83 ? 2.034 2.913 6.306 1.00 97.00 83 VAL A N 1
ATOM 692 C CA . VAL A 1 83 ? 0.645 2.986 6.765 1.00 97.00 83 VAL A CA 1
ATOM 693 C C . VAL A 1 83 ? 0.584 3.902 7.977 1.00 97.00 83 VAL A C 1
ATOM 695 O 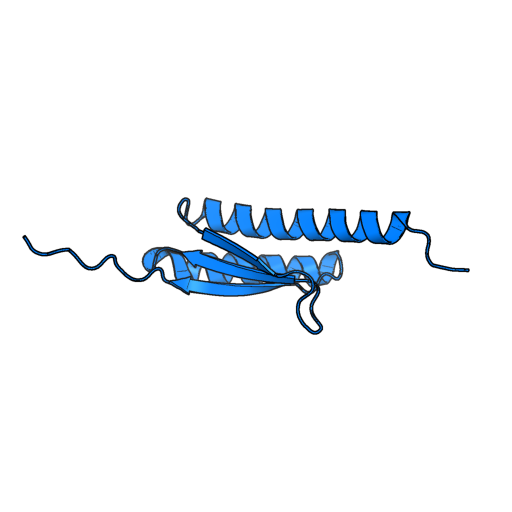O . VAL A 1 83 ? 1.350 3.754 8.932 1.00 97.00 83 VAL A O 1
ATOM 698 N N . HIS A 1 84 ? -0.315 4.875 7.916 1.00 96.56 84 HIS A N 1
ATOM 699 C CA . HIS A 1 84 ? -0.540 5.871 8.947 1.00 96.56 84 HIS A CA 1
ATOM 700 C C . HIS A 1 84 ? -2.013 5.903 9.333 1.00 96.56 84 HIS A C 1
ATOM 702 O O . HIS A 1 84 ? -2.906 5.823 8.491 1.00 96.56 84 HIS A O 1
ATOM 708 N N . GLU A 1 85 ? -2.273 6.083 10.621 1.00 96.31 85 GLU A N 1
ATOM 709 C CA . GLU A 1 85 ? -3.628 6.281 11.115 1.00 96.31 85 GLU A CA 1
ATOM 710 C C . GLU A 1 85 ? -4.094 7.711 10.833 1.00 96.31 85 GLU A C 1
ATOM 712 O O . GLU A 1 85 ? -3.385 8.693 11.100 1.00 96.31 85 GLU A O 1
ATOM 717 N N . LYS A 1 86 ? -5.324 7.849 10.335 1.00 91.62 86 LYS A N 1
ATOM 718 C CA . LYS A 1 86 ? -6.002 9.141 10.267 1.00 91.62 86 LYS A CA 1
ATOM 719 C C . LYS A 1 86 ? -6.150 9.693 11.681 1.00 91.62 86 LYS A C 1
ATOM 721 O O . LYS A 1 86 ? -6.594 9.006 12.600 1.00 91.62 86 LYS A O 1
ATOM 726 N N . LYS A 1 87 ? -5.807 10.971 11.860 1.00 81.31 87 LYS A N 1
ATOM 727 C CA . LYS A 1 87 ? -6.086 11.653 13.127 1.00 81.31 87 LYS A CA 1
ATOM 728 C C . LYS A 1 87 ? -7.604 11.703 13.321 1.00 81.31 87 LYS A C 1
ATOM 730 O O . LYS A 1 87 ? -8.291 12.089 12.375 1.00 81.31 87 LYS A O 1
ATOM 735 N N . PRO A 1 88 ? -8.127 11.383 14.517 1.00 63.72 88 PRO A N 1
ATOM 736 C CA . PRO A 1 88 ? -9.544 11.561 14.787 1.00 63.72 88 PRO A CA 1
ATOM 737 C C . PRO A 1 88 ? -9.903 13.030 14.553 1.00 63.72 88 PRO A C 1
ATOM 739 O O . PRO A 1 88 ? -9.208 13.926 15.047 1.00 63.72 88 PRO A O 1
ATOM 742 N N . GLU A 1 89 ? -10.956 13.284 13.773 1.00 61.34 89 GLU A N 1
ATOM 743 C CA . GLU A 1 89 ? -11.463 14.641 13.602 1.00 61.34 89 GLU A CA 1
ATOM 744 C C . GLU A 1 89 ? -11.779 15.201 14.990 1.00 61.34 89 GLU A C 1
ATOM 746 O O . GLU A 1 89 ? -12.572 14.639 15.748 1.00 61.34 89 GLU A O 1
ATOM 751 N N . ALA A 1 90 ? -11.109 16.293 15.361 1.00 51.47 90 ALA A N 1
ATOM 752 C CA . ALA A 1 90 ? -11.412 16.981 16.600 1.00 51.47 90 ALA A CA 1
ATOM 753 C C . ALA A 1 90 ? -12.878 17.419 16.533 1.00 51.47 90 ALA A C 1
ATOM 755 O O . ALA A 1 90 ? -13.232 18.265 15.709 1.00 51.47 90 ALA A O 1
ATOM 756 N N . VAL A 1 91 ? -13.720 16.837 17.390 1.00 52.00 91 VAL A N 1
ATOM 757 C CA . VAL A 1 91 ? -15.105 17.269 17.575 1.00 52.00 91 VAL A CA 1
ATOM 758 C C . VAL A 1 91 ? -15.062 18.768 17.855 1.00 52.00 91 VAL A C 1
ATOM 760 O O . VAL A 1 91 ? -14.575 19.201 18.901 1.00 52.00 91 VAL A O 1
ATOM 763 N N . LYS A 1 92 ? -15.513 19.580 16.893 1.00 45.84 92 LYS A N 1
ATOM 764 C CA . LYS A 1 92 ? -15.750 21.004 17.119 1.00 45.84 92 LYS A CA 1
ATOM 765 C C . LYS A 1 92 ? -16.894 21.082 18.124 1.00 45.84 92 LYS A C 1
ATOM 767 O O . LYS A 1 92 ? -18.043 20.883 17.750 1.00 45.84 92 LYS A O 1
ATOM 772 N N . GLY A 1 93 ? -16.550 21.271 19.396 1.00 54.25 93 GLY A N 1
ATOM 773 C CA . GLY A 1 93 ? -17.519 21.554 20.446 1.00 54.25 93 GLY A CA 1
ATOM 774 C C . GLY A 1 93 ? -18.306 22.811 20.086 1.00 54.25 93 GLY A C 1
ATOM 775 O O . GLY A 1 93 ? -17.703 23.816 19.701 1.00 54.25 93 GLY A O 1
ATOM 776 N N . GLU A 1 94 ? -19.630 22.686 20.148 1.00 41.44 94 GLU A N 1
ATOM 777 C CA . GLU A 1 94 ? -20.614 23.768 20.010 1.00 41.44 94 GLU A CA 1
ATOM 778 C C . GLU A 1 94 ? -20.459 24.848 21.089 1.00 41.44 94 GLU A C 1
ATOM 780 O O . GLU A 1 94 ? -20.075 24.508 22.235 1.00 41.44 94 GLU A O 1
#

Foldseek 3Di:
DPPDPVVVVVLVVVVVVLLVVLVVLLCVQAVPKDWDKDAPDDPFRIEIEIEGAPVRQVVSCVRSVVSQVVCCVPPVHGYHYHYHYDDPPDPPDD

pLDDT: mean 89.29, std 15.01, range [41.44, 98.44]

Radius of gyration: 15.94 Å; chains: 1; bounding box: 44×36×49 Å